Protein AF-A0A9J7BSG1-F1 (afdb_monomer)

Organism: NCBI:txid1002689

Foldseek 3Di:
DPLVVVLVVVVDLPDWLEWEWEQAQVLKIKIKTQHQWFQQAADPVHNVAGNVLCLLQVPPDPRNHPNVVQQQQFQKKWKWFQHPQFIWIWIGGNSHTPDGTGTPGGDPGGIMMMMTFGDVVRDVDSHDDPVVVVVVVVVVCVVPVSHDYHYYYNSDDD

Sequence (158 aa):
MDGVALHLEEQAQIAAVRVEVVLHSDGSVTVFNDGRGLPVDRDGIEPHKSRAEKILTSLYAPAMNGLAIANALSQQLNLKIFRDGNVWQQEYRAGNPTNELMRAGTSSRHGTQIHFLLDPGIFSTTEFDFDSLSRDLRTLASKHANLTIKLTDERTTD

Secondary structure (DSSP, 8-state):
--HHHHTTSSS-SS---EEEEEE-TTS-EEEEE-SS----SBPSSSTTSBHHHHHHH---SSS--HHHHHHHTEEEEEEEEEETTEEEEEEEETTEESS--EEEEE-S--EEEEEEEE-TTT-S--PPPHHHHHHHHHHHHTTSTT-EEEEEESS---

InterPro domains:
  IPR036890 Histidine kinase/HSP90-like ATPase superfamily [G3DSA:3.30.565.10] (3-158)
  IPR036890 Histidine kinase/HSP90-like ATPase superfamily [SSF55874] (16-156)

Mean predicted aligned error: 6.99 Å

Solvent-accessible surface area (backbone atoms only — not comparable to full-atom values): 8683 Å² total; per-residue (Å²): 145,63,68,75,60,59,64,59,69,67,74,52,62,72,66,48,41,42,36,42,36,36,40,41,71,85,52,31,39,37,42,36,34,49,22,57,26,67,57,78,53,60,26,95,86,52,66,90,38,36,38,46,52,48,56,36,56,47,78,87,46,102,6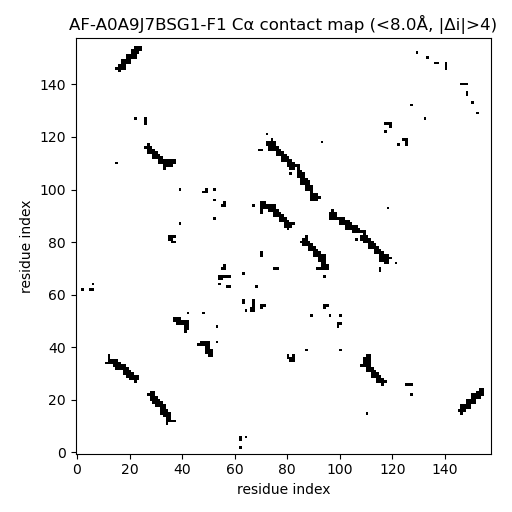8,68,48,71,62,21,51,52,28,55,52,9,44,33,32,42,40,38,30,21,38,98,52,22,29,33,36,36,39,31,44,63,35,38,71,77,53,71,82,38,80,76,50,71,35,94,57,51,6,37,33,42,36,35,29,61,25,71,92,80,35,99,67,63,74,81,60,64,71,61,52,52,51,52,52,52,58,51,32,74,77,35,95,65,44,45,76,48,80,46,61,60,66,64,83,131

Nearest PDB structures (foldseek):
  7pqm-assembly2_B  TM=9.086E-01  e=7.473E-18  Acinetobacter baumannii 1419130
  7pqi-assembly1_A  TM=8.987E-01  e=1.240E-17  Acinetobacter baumannii 1419130
  4urm-assembly1_A  TM=9.069E-01  e=1.702E-17  Staphylococcus aureus
  7pqm-assembly1_A  TM=9.186E-01  e=4.995E-17  Acinetobacter baumannii 1419130
  4kfg-assembly1_B  TM=8.387E-01  e=1.526E-15  Escherichia coli K-12

Structure (mmCIF, N/CA/C/O backbone):
data_AF-A0A9J7BSG1-F1
#
_entry.id   AF-A0A9J7BSG1-F1
#
loop_
_atom_site.group_PDB
_atom_site.id
_atom_site.type_symbol
_atom_site.label_atom_id
_atom_site.label_alt_id
_atom_site.label_comp_id
_atom_site.label_asym_id
_atom_site.label_entity_id
_atom_site.label_seq_id
_atom_site.pdbx_PDB_ins_code
_atom_site.Cartn_x
_atom_site.Cartn_y
_atom_site.Cartn_z
_atom_site.occupancy
_atom_site.B_iso_or_equiv
_atom_site.auth_seq_id
_atom_site.auth_comp_id
_atom_site.auth_asym_id
_atom_site.auth_atom_id
_atom_site.pdbx_PDB_model_num
ATOM 1 N N . MET A 1 1 ? -4.443 26.874 1.937 1.00 39.00 1 MET A N 1
ATOM 2 C CA . MET A 1 1 ? -5.201 25.676 2.350 1.00 39.00 1 MET A CA 1
ATOM 3 C C . MET A 1 1 ? -5.727 24.954 1.106 1.00 39.00 1 MET A C 1
ATOM 5 O O . MET A 1 1 ? -6.916 24.721 1.022 1.00 39.00 1 MET A O 1
ATOM 9 N N . ASP A 1 2 ? -4.858 24.589 0.151 1.00 36.12 2 ASP A N 1
ATOM 10 C CA . ASP A 1 2 ? -5.296 23.980 -1.129 1.00 36.12 2 ASP A CA 1
ATOM 11 C C . ASP A 1 2 ? -4.358 22.872 -1.658 1.00 36.12 2 ASP A C 1
ATOM 13 O O . ASP A 1 2 ? -4.402 22.492 -2.822 1.00 36.12 2 ASP A O 1
ATOM 17 N N . GLY A 1 3 ? -3.540 22.267 -0.786 1.00 25.28 3 GLY A N 1
ATOM 18 C CA . GLY A 1 3 ? -2.802 21.039 -1.136 1.00 25.28 3 GLY A CA 1
ATOM 19 C C . GLY A 1 3 ? -3.706 19.803 -1.282 1.00 25.28 3 GLY A C 1
ATOM 20 O O . GLY A 1 3 ? -3.315 18.812 -1.890 1.00 25.28 3 GLY A O 1
ATOM 21 N N . VAL A 1 4 ? -4.936 19.875 -0.759 1.00 30.92 4 VAL A N 1
ATOM 22 C CA . VAL A 1 4 ? -5.925 18.783 -0.780 1.00 30.92 4 VAL A CA 1
ATOM 23 C C . VAL A 1 4 ? -6.454 18.525 -2.197 1.00 30.92 4 VAL A C 1
ATOM 25 O O . VAL A 1 4 ? -6.806 17.394 -2.516 1.00 30.92 4 VAL A O 1
ATOM 28 N N . ALA A 1 5 ? -6.467 19.546 -3.061 1.00 33.38 5 ALA A N 1
ATOM 29 C CA . ALA A 1 5 ? -6.848 19.409 -4.466 1.00 33.38 5 ALA A CA 1
ATOM 30 C C . ALA A 1 5 ? -5.717 18.825 -5.332 1.00 33.38 5 ALA A C 1
ATOM 32 O O . ALA A 1 5 ? -5.994 18.050 -6.239 1.00 33.38 5 ALA A O 1
ATOM 33 N N . LEU A 1 6 ? -4.446 19.114 -5.023 1.00 37.59 6 LEU A N 1
ATOM 34 C CA . LEU A 1 6 ? -3.304 18.613 -5.801 1.00 37.59 6 LEU A CA 1
ATOM 35 C C . LEU A 1 6 ? -3.094 17.097 -5.628 1.00 37.59 6 LEU A C 1
ATOM 37 O O . LEU A 1 6 ? -2.715 16.400 -6.562 1.00 37.59 6 LEU A O 1
ATOM 41 N N . HIS A 1 7 ? -3.413 16.541 -4.453 1.00 34.94 7 HIS A N 1
ATOM 42 C CA . HIS A 1 7 ? -3.418 15.082 -4.271 1.00 34.94 7 HIS A CA 1
ATOM 43 C C . HIS A 1 7 ? -4.602 14.395 -4.993 1.00 34.94 7 HIS A C 1
ATOM 45 O O . HIS A 1 7 ? -4.602 13.176 -5.177 1.00 34.94 7 HIS A O 1
ATOM 51 N N . LEU A 1 8 ? -5.577 15.172 -5.495 1.00 38.16 8 LEU A N 1
ATOM 52 C CA . LEU A 1 8 ? -6.563 14.686 -6.462 1.00 38.16 8 LEU A CA 1
ATOM 53 C C . LEU A 1 8 ? -6.020 14.635 -7.913 1.00 38.16 8 LEU A C 1
ATOM 55 O O . LEU A 1 8 ? -6.729 14.186 -8.809 1.00 38.16 8 LEU A O 1
ATOM 59 N N . GLU A 1 9 ? -4.766 15.021 -8.171 1.00 45.28 9 GLU A N 1
ATOM 60 C CA . GLU A 1 9 ? -4.145 14.934 -9.507 1.00 45.28 9 GLU A CA 1
ATOM 61 C C . GLU A 1 9 ? -3.325 13.642 -9.705 1.00 45.28 9 GLU A C 1
ATOM 63 O O . GLU A 1 9 ? -3.013 13.262 -10.832 1.00 45.28 9 GLU A O 1
ATOM 68 N N . GLU A 1 10 ? -3.074 12.882 -8.631 1.00 45.28 10 GLU A N 1
ATOM 69 C CA . GLU A 1 10 ? -2.553 11.504 -8.693 1.00 45.28 10 GLU A CA 1
ATOM 70 C C . GLU A 1 10 ? -3.676 10.453 -8.895 1.00 45.28 10 GLU A C 1
ATOM 72 O O . GLU A 1 10 ? -3.399 9.269 -9.091 1.00 45.28 10 GLU A O 1
ATOM 77 N N . GLN A 1 11 ? -4.951 10.881 -8.903 1.00 38.47 11 GLN A N 1
ATOM 78 C CA . GLN A 1 11 ? -6.180 10.049 -8.908 1.00 38.47 11 GLN A CA 1
ATOM 79 C C . GLN A 1 11 ? -6.334 9.090 -10.090 1.00 38.47 11 GLN A C 1
ATOM 81 O O . GLN A 1 11 ? -7.237 8.255 -10.111 1.00 38.47 11 GLN A O 1
ATOM 86 N N . ALA A 1 12 ? -5.483 9.213 -11.099 1.00 43.91 12 ALA A N 1
ATOM 87 C CA . ALA A 1 12 ? -5.567 8.440 -12.315 1.00 43.91 12 ALA A CA 1
ATOM 88 C C . ALA A 1 12 ? -4.183 7.914 -12.686 1.00 43.91 12 ALA A C 1
ATOM 90 O O . ALA A 1 12 ? -3.425 8.551 -13.411 1.00 43.91 12 ALA A O 1
ATOM 91 N N . GLN A 1 13 ? -3.913 6.654 -12.341 1.00 47.72 13 GLN A N 1
ATOM 92 C CA . GLN A 1 13 ? -2.814 5.898 -12.942 1.00 47.72 13 GLN A CA 1
ATOM 93 C C . GLN A 1 13 ? -3.294 4.794 -13.912 1.00 47.72 13 GLN A C 1
ATOM 95 O O . GLN A 1 13 ? -2.822 3.666 -13.828 1.00 47.72 13 GLN A O 1
ATOM 100 N N . ILE A 1 14 ? -4.179 4.971 -14.905 1.00 46.34 14 ILE A N 1
ATOM 101 C CA . ILE A 1 14 ? -4.967 6.132 -15.393 1.00 46.34 14 ILE A CA 1
ATOM 102 C C . ILE A 1 14 ? -6.481 5.824 -15.386 1.00 46.34 14 ILE A C 1
ATOM 104 O O . ILE A 1 14 ? -7.299 6.665 -15.732 1.00 46.34 14 ILE A O 1
ATOM 108 N N . ALA A 1 15 ? -6.855 4.609 -14.977 1.00 55.97 15 ALA A N 1
ATOM 109 C CA . ALA A 1 15 ? -8.144 4.001 -15.295 1.00 55.97 15 ALA A CA 1
ATOM 110 C C . ALA A 1 15 ? -8.724 3.145 -14.152 1.00 55.97 15 ALA A C 1
ATOM 112 O O . ALA A 1 15 ? -9.489 2.231 -14.432 1.00 55.97 15 ALA A O 1
ATOM 113 N N . ALA A 1 16 ? -8.337 3.390 -12.893 1.00 62.53 16 ALA A N 1
ATOM 114 C CA . ALA A 1 16 ? -8.889 2.634 -11.768 1.00 62.53 16 ALA A CA 1
ATOM 115 C C . ALA A 1 16 ? -10.394 2.930 -11.632 1.00 62.53 16 ALA A C 1
ATOM 117 O O . ALA A 1 16 ? -10.793 4.082 -11.459 1.00 62.53 16 ALA A O 1
ATOM 118 N N . VAL A 1 17 ? -11.215 1.889 -11.735 1.00 78.06 17 VAL A N 1
ATOM 119 C CA . VAL A 1 17 ? -12.679 1.929 -11.592 1.00 78.06 17 VAL A CA 1
ATOM 120 C C . VAL A 1 17 ? -13.083 1.422 -10.207 1.00 78.06 17 VAL A C 1
ATOM 122 O O . VAL A 1 17 ? -14.152 1.770 -9.702 1.00 78.06 17 VAL A O 1
ATOM 125 N N . ARG A 1 18 ? -12.243 0.598 -9.570 1.00 87.56 18 ARG A N 1
ATOM 126 C CA . ARG A 1 18 ? -12.537 -0.073 -8.304 1.00 87.56 18 ARG A CA 1
ATOM 127 C C . ARG A 1 18 ? -11.386 0.050 -7.320 1.00 87.56 18 ARG A C 1
ATOM 129 O O . ARG A 1 18 ? -10.234 -0.255 -7.627 1.00 87.56 18 ARG A O 1
ATOM 136 N N . VAL A 1 19 ? -11.744 0.432 -6.101 1.00 88.81 19 VAL A N 1
ATOM 137 C CA . VAL A 1 19 ? -10.891 0.365 -4.917 1.00 88.81 19 VAL A CA 1
ATOM 138 C C . VAL A 1 19 ? -11.542 -0.577 -3.910 1.00 88.81 19 VAL A C 1
ATOM 140 O O . VAL A 1 19 ? -12.740 -0.491 -3.643 1.00 88.81 19 VAL A O 1
ATOM 143 N N . GLU A 1 20 ? -10.750 -1.477 -3.345 1.00 91.25 20 GLU A N 1
ATOM 144 C CA . GLU A 1 20 ? -11.156 -2.373 -2.268 1.00 91.25 20 GLU A CA 1
ATOM 145 C C . GLU A 1 20 ? -10.322 -2.049 -1.029 1.00 91.25 20 GLU A C 1
ATOM 147 O O . GLU A 1 20 ? -9.094 -2.012 -1.097 1.00 91.25 20 GLU A O 1
ATOM 152 N N . VAL A 1 21 ? -10.994 -1.799 0.092 1.00 90.44 21 VAL A N 1
ATOM 153 C CA . VAL A 1 21 ? -10.395 -1.553 1.406 1.00 90.44 21 VAL A CA 1
ATOM 154 C C . VAL A 1 21 ? -10.891 -2.642 2.349 1.00 90.44 21 VAL A C 1
ATOM 156 O O . VAL A 1 21 ? -12.098 -2.869 2.446 1.00 90.44 21 VAL A O 1
ATOM 159 N N . VAL A 1 22 ? -9.970 -3.310 3.035 1.00 93.38 22 VAL A N 1
ATOM 160 C CA . VAL A 1 22 ? -10.269 -4.358 4.016 1.00 93.38 22 VAL A CA 1
ATOM 161 C C . VAL A 1 22 ? -9.609 -3.996 5.339 1.00 93.38 22 VAL A C 1
ATOM 163 O O . VAL A 1 22 ? -8.399 -3.771 5.374 1.00 93.38 22 VAL A O 1
ATOM 166 N N . LEU A 1 23 ? -10.409 -3.932 6.402 1.00 91.69 23 LEU A N 1
ATOM 167 C CA . LEU A 1 23 ? -9.949 -3.834 7.786 1.00 91.69 23 LEU A CA 1
ATOM 168 C C . LEU A 1 23 ? -9.874 -5.257 8.347 1.00 91.69 23 LEU A C 1
ATOM 170 O O . LEU A 1 23 ? -10.894 -5.942 8.406 1.00 91.69 23 LEU A O 1
ATOM 174 N N . HIS A 1 24 ? -8.679 -5.716 8.705 1.00 94.00 24 HIS A N 1
ATOM 175 C CA . HIS A 1 24 ? -8.446 -7.091 9.143 1.00 94.00 24 HIS A CA 1
ATOM 176 C C . HIS A 1 24 ? -8.577 -7.245 10.664 1.00 94.00 24 HIS A C 1
ATOM 178 O O . HIS A 1 24 ? -8.388 -6.297 11.431 1.00 94.00 24 HIS A O 1
ATOM 184 N N . SER A 1 25 ? -8.858 -8.470 11.120 1.00 92.25 25 SER A N 1
ATOM 185 C CA . SER A 1 25 ? -9.018 -8.799 12.546 1.00 92.25 25 SER A CA 1
ATOM 186 C C . SER A 1 25 ? -7.731 -8.645 13.377 1.00 92.25 25 SER A C 1
ATOM 188 O O . SER A 1 25 ? -7.801 -8.610 14.601 1.00 92.25 25 SER A O 1
ATOM 190 N N . ASP A 1 26 ? -6.564 -8.546 12.731 1.00 91.50 26 ASP A N 1
ATOM 191 C CA . ASP A 1 26 ? -5.255 -8.298 13.356 1.00 91.50 26 ASP A CA 1
ATOM 192 C C . ASP A 1 26 ? -4.880 -6.801 13.436 1.00 91.50 26 ASP A C 1
ATOM 194 O O . ASP A 1 26 ? -3.773 -6.458 13.852 1.00 91.50 26 ASP A O 1
ATOM 198 N N . GLY A 1 27 ? -5.792 -5.905 13.038 1.00 88.00 27 GLY A N 1
ATOM 199 C CA . GLY A 1 27 ? -5.576 -4.456 13.006 1.00 88.00 27 GLY A CA 1
ATOM 200 C C . GLY A 1 27 ? -4.835 -3.948 11.764 1.00 88.00 27 GLY A C 1
ATOM 201 O O . GLY A 1 27 ? -4.630 -2.740 11.636 1.00 88.00 27 GLY A O 1
ATOM 202 N N . SER A 1 28 ? -4.447 -4.828 10.836 1.00 92.38 28 SER A N 1
ATOM 203 C CA . SER A 1 28 ? -3.878 -4.421 9.550 1.00 92.38 28 SER A CA 1
ATOM 204 C C . SER A 1 28 ? -4.954 -3.940 8.567 1.00 92.38 28 SER A C 1
ATOM 206 O O . SER A 1 28 ? -6.148 -4.223 8.703 1.00 92.38 28 SER A O 1
ATOM 208 N N . VAL A 1 29 ? -4.527 -3.206 7.538 1.00 90.75 29 VAL A N 1
ATOM 209 C CA . VAL A 1 29 ? -5.395 -2.714 6.463 1.00 90.75 29 VAL A CA 1
ATOM 210 C C . VAL A 1 29 ? -4.826 -3.104 5.110 1.00 90.75 29 VAL A C 1
ATOM 212 O O . VAL A 1 29 ? -3.668 -2.815 4.804 1.00 90.75 29 VAL A O 1
ATOM 215 N N . THR A 1 30 ? -5.661 -3.702 4.260 1.00 93.75 30 THR A N 1
ATOM 216 C CA . THR A 1 30 ? -5.361 -3.879 2.834 1.00 93.75 30 THR A CA 1
ATOM 217 C C . THR A 1 30 ? -6.106 -2.839 2.008 1.00 93.75 30 THR A C 1
ATOM 219 O O . THR A 1 30 ? -7.320 -2.700 2.133 1.00 93.75 30 THR A O 1
ATOM 222 N N . VAL A 1 31 ? -5.398 -2.164 1.101 1.00 90.69 31 VAL A N 1
ATOM 223 C CA . VAL A 1 31 ? -5.987 -1.329 0.046 1.00 90.69 31 VAL A CA 1
ATOM 224 C C . VAL A 1 31 ? -5.530 -1.852 -1.312 1.00 90.69 31 VAL A C 1
ATOM 226 O O . VAL A 1 31 ? -4.333 -1.915 -1.591 1.00 90.69 31 VAL A O 1
ATOM 229 N N . PHE A 1 32 ? -6.479 -2.204 -2.174 1.00 92.06 32 PHE A N 1
ATOM 230 C CA . PHE A 1 32 ? -6.255 -2.581 -3.568 1.00 92.06 32 PHE A CA 1
ATOM 231 C C . PHE A 1 32 ? -6.955 -1.594 -4.506 1.00 92.06 32 PHE A C 1
ATOM 233 O O . PHE A 1 32 ? -8.060 -1.146 -4.219 1.00 92.06 32 PHE A O 1
ATOM 240 N N . ASN A 1 33 ? -6.339 -1.283 -5.646 1.00 88.81 33 ASN A N 1
ATOM 241 C CA . ASN A 1 33 ? -7.001 -0.618 -6.770 1.00 88.81 33 ASN A CA 1
ATOM 242 C C . ASN A 1 33 ? -6.733 -1.365 -8.078 1.00 88.81 33 ASN A C 1
ATOM 244 O O . ASN A 1 33 ? -5.619 -1.849 -8.282 1.00 88.81 33 ASN A O 1
ATOM 248 N N . ASP A 1 34 ? -7.712 -1.384 -8.982 1.00 89.94 34 ASP A N 1
ATOM 249 C CA . ASP A 1 34 ? -7.614 -1.960 -10.333 1.00 89.94 34 ASP A CA 1
ATOM 250 C C . ASP A 1 34 ? -7.001 -0.995 -11.374 1.00 89.94 34 ASP A C 1
ATOM 252 O O . ASP A 1 34 ? -7.317 -1.032 -12.560 1.00 89.94 34 ASP A O 1
ATOM 256 N N . GLY A 1 35 ? -6.087 -0.114 -10.949 1.00 87.19 35 GLY A N 1
ATOM 257 C CA . GLY A 1 35 ? -5.314 0.741 -11.853 1.00 87.19 35 GLY A CA 1
ATOM 258 C C . GLY A 1 35 ? -4.296 -0.034 -12.706 1.00 87.19 35 GLY A C 1
ATOM 259 O O . GLY A 1 35 ? -4.240 -1.260 -12.719 1.00 87.19 35 GLY A O 1
ATOM 260 N N . ARG A 1 36 ? -3.397 0.672 -13.407 1.00 87.06 36 ARG A N 1
ATOM 261 C CA . ARG A 1 36 ? -2.376 0.021 -14.267 1.00 87.06 36 ARG A CA 1
ATOM 262 C C . ARG A 1 36 ? -1.232 -0.663 -13.493 1.00 87.06 36 ARG A C 1
ATOM 264 O O . ARG A 1 36 ? -0.317 -1.191 -14.124 1.00 87.06 36 ARG A O 1
ATOM 271 N N . GLY A 1 37 ? -1.248 -0.606 -12.161 1.00 88.56 37 GLY A N 1
ATOM 272 C CA . GLY A 1 37 ? -0.121 -0.975 -11.302 1.00 88.56 37 GLY A CA 1
ATOM 273 C C . GLY A 1 37 ? 1.022 0.048 -11.346 1.00 88.56 37 GLY A C 1
ATOM 274 O O . GLY A 1 37 ? 1.281 0.660 -12.390 1.00 88.56 37 GLY A O 1
ATOM 275 N N . LEU A 1 38 ? 1.711 0.230 -10.211 1.00 88.81 38 LEU A N 1
ATOM 276 C CA . LEU A 1 38 ? 2.885 1.110 -10.113 1.00 88.81 38 LEU A CA 1
ATOM 277 C C . LEU A 1 38 ? 3.975 0.730 -11.144 1.00 88.81 38 LEU A C 1
ATOM 279 O O . LEU A 1 38 ? 4.071 -0.440 -11.529 1.00 88.81 38 LEU A O 1
ATOM 283 N N . PRO A 1 39 ? 4.818 1.680 -11.593 1.00 90.88 39 PRO A N 1
ATOM 284 C CA . PRO A 1 39 ? 5.917 1.378 -12.506 1.00 90.88 39 PRO A CA 1
ATOM 285 C C . PRO A 1 39 ? 6.984 0.509 -11.819 1.00 90.88 39 PRO A C 1
ATOM 287 O O . PRO A 1 39 ? 7.453 0.832 -10.727 1.00 90.88 39 PRO A O 1
ATOM 290 N N . VAL A 1 40 ? 7.353 -0.600 -12.465 1.00 93.88 40 VAL A N 1
ATOM 291 C CA . VAL A 1 40 ? 8.293 -1.615 -11.941 1.00 93.88 40 VAL A CA 1
ATOM 292 C C . VAL A 1 40 ? 9.711 -1.465 -12.502 1.00 93.88 40 VAL A C 1
ATOM 294 O O . VAL A 1 40 ? 10.635 -2.150 -12.072 1.00 93.88 40 VAL A O 1
ATOM 297 N N . ASP A 1 41 ? 9.884 -0.569 -13.472 1.00 91.81 41 ASP A N 1
ATOM 298 C CA . ASP A 1 41 ? 11.165 -0.172 -14.041 1.00 91.81 41 ASP A CA 1
ATOM 299 C C . ASP A 1 41 ? 12.065 0.525 -13.003 1.00 91.81 41 ASP A C 1
ATOM 301 O O . ASP A 1 41 ? 11.591 1.118 -12.027 1.00 91.81 41 ASP A O 1
ATOM 305 N N . ARG A 1 42 ? 13.388 0.435 -13.207 1.00 90.88 42 ARG A N 1
ATOM 306 C CA . ARG A 1 42 ? 14.370 1.174 -12.398 1.00 90.88 42 ARG A CA 1
ATOM 307 C C . ARG A 1 42 ? 14.207 2.675 -12.629 1.00 90.88 42 ARG A C 1
ATOM 309 O O . ARG A 1 42 ? 13.853 3.105 -13.726 1.00 90.88 42 ARG A O 1
ATOM 316 N N . ASP A 1 43 ? 14.460 3.475 -11.601 1.00 86.94 43 ASP A N 1
ATOM 317 C CA . ASP A 1 43 ? 14.381 4.929 -11.724 1.00 86.94 43 ASP A CA 1
ATOM 318 C C . ASP A 1 43 ? 15.525 5.494 -12.586 1.00 86.94 43 ASP A C 1
ATOM 320 O O . ASP A 1 43 ? 16.666 5.043 -12.511 1.00 86.94 43 ASP A O 1
ATOM 324 N N . GLY A 1 44 ? 15.225 6.499 -13.413 1.00 82.31 44 GLY A N 1
ATOM 325 C CA . GLY A 1 44 ? 16.202 7.084 -14.339 1.00 82.31 44 GLY A CA 1
ATOM 326 C C . GLY A 1 44 ? 17.275 7.963 -13.683 1.00 82.31 44 GLY A C 1
ATOM 327 O O . GLY A 1 44 ? 18.263 8.287 -14.336 1.00 82.31 44 GLY A O 1
ATOM 328 N N . ILE A 1 45 ? 17.089 8.362 -12.420 1.00 84.31 45 ILE A N 1
ATOM 329 C CA . ILE A 1 45 ? 18.027 9.184 -11.636 1.00 84.31 45 ILE A CA 1
ATOM 330 C C . ILE A 1 45 ? 18.714 8.322 -10.564 1.00 84.31 45 ILE A C 1
ATOM 332 O O . ILE A 1 45 ? 19.915 8.442 -10.339 1.00 84.31 45 ILE A O 1
ATOM 336 N N . GLU A 1 46 ? 17.964 7.421 -9.929 1.00 82.94 46 GLU A N 1
ATOM 337 C CA . GLU A 1 46 ? 18.423 6.482 -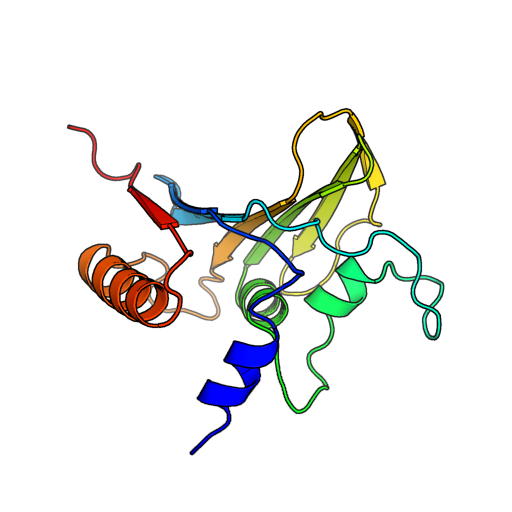8.903 1.00 82.94 46 GLU A CA 1
ATOM 338 C C . GLU A 1 46 ? 18.311 5.030 -9.413 1.00 82.94 46 GLU A C 1
ATOM 340 O O . GLU A 1 46 ? 17.461 4.278 -8.937 1.00 82.94 46 GLU A O 1
ATOM 345 N N . PRO A 1 47 ? 19.165 4.581 -10.356 1.00 85.38 47 PRO A N 1
ATOM 346 C CA . PRO A 1 47 ? 18.998 3.302 -11.066 1.00 85.38 47 PRO A CA 1
ATOM 347 C C . PRO A 1 47 ? 19.125 2.045 -10.193 1.00 85.38 47 PRO A C 1
ATOM 349 O O . PRO A 1 47 ? 18.857 0.941 -10.664 1.00 85.38 47 PRO A O 1
ATOM 352 N N . HIS A 1 48 ? 19.521 2.193 -8.927 1.00 87.88 48 HIS A N 1
ATOM 353 C CA . HIS A 1 48 ? 19.493 1.122 -7.932 1.00 87.88 48 HIS A CA 1
ATOM 354 C C . HIS A 1 48 ? 18.082 0.887 -7.361 1.00 87.88 48 HIS A C 1
ATOM 356 O O . HIS A 1 48 ? 17.790 -0.222 -6.929 1.00 87.88 48 HIS A O 1
ATOM 362 N N . LYS A 1 49 ? 17.175 1.869 -7.423 1.00 88.50 49 LYS A N 1
ATOM 363 C CA . LYS A 1 49 ? 15.790 1.758 -6.939 1.00 88.50 49 LYS A CA 1
ATOM 364 C C . LYS A 1 49 ? 14.830 1.404 -8.064 1.00 88.50 49 LYS A C 1
ATOM 366 O O . LYS A 1 49 ? 15.032 1.790 -9.218 1.00 88.50 49 LYS A O 1
ATOM 371 N N . SER A 1 50 ? 13.739 0.718 -7.728 1.00 92.19 50 SER A N 1
ATOM 372 C CA . SER A 1 50 ? 12.558 0.710 -8.599 1.00 92.19 50 SER A CA 1
ATOM 373 C C . SER A 1 50 ? 11.813 2.046 -8.487 1.00 92.19 50 SER A C 1
ATOM 375 O O . SER A 1 50 ? 11.900 2.746 -7.474 1.00 92.19 50 SER A O 1
ATOM 377 N N . ARG A 1 51 ? 11.040 2.419 -9.508 1.00 89.56 51 ARG A N 1
ATOM 378 C CA . ARG A 1 51 ? 10.182 3.612 -9.429 1.00 89.56 51 ARG A CA 1
ATOM 379 C C . ARG A 1 51 ? 9.063 3.453 -8.400 1.00 89.56 51 ARG A C 1
ATOM 381 O O . ARG A 1 51 ? 8.725 4.431 -7.742 1.00 89.56 51 ARG A O 1
ATOM 388 N N . ALA A 1 52 ? 8.536 2.241 -8.215 1.00 90.62 52 ALA A N 1
ATOM 389 C CA . ALA A 1 52 ? 7.610 1.928 -7.128 1.00 90.62 52 ALA A CA 1
ATOM 390 C C . ALA A 1 52 ? 8.231 2.193 -5.745 1.00 90.62 52 ALA A C 1
ATOM 392 O O . ALA A 1 52 ? 7.607 2.845 -4.910 1.00 90.62 52 ALA A O 1
ATOM 393 N N . GLU A 1 53 ? 9.479 1.769 -5.533 1.00 92.25 53 GLU A N 1
ATOM 394 C CA . GLU A 1 53 ? 10.215 2.037 -4.297 1.00 92.25 53 GLU A CA 1
ATOM 395 C C . GLU A 1 53 ? 10.394 3.532 -4.073 1.00 92.25 53 GLU A C 1
ATOM 397 O O . GLU A 1 53 ? 10.046 4.040 -3.012 1.00 92.25 53 GLU A O 1
ATOM 402 N N . LYS A 1 54 ? 10.833 4.258 -5.105 1.00 88.12 54 LYS A N 1
ATOM 403 C CA . LYS A 1 54 ? 10.973 5.710 -5.033 1.00 88.12 54 LYS A CA 1
ATOM 404 C C . LYS A 1 54 ? 9.654 6.400 -4.678 1.00 88.12 54 LYS A C 1
ATOM 406 O O . LYS A 1 54 ? 9.676 7.314 -3.858 1.00 88.12 54 LYS A O 1
ATOM 411 N N . ILE A 1 55 ? 8.521 5.962 -5.231 1.00 86.62 55 ILE A N 1
ATOM 412 C CA . ILE A 1 55 ? 7.184 6.481 -4.887 1.00 86.62 55 ILE A CA 1
ATOM 413 C C . ILE A 1 55 ? 6.877 6.272 -3.397 1.00 86.62 55 ILE A C 1
ATOM 415 O O . ILE A 1 55 ? 6.383 7.199 -2.762 1.00 86.62 55 ILE A O 1
ATOM 419 N N . LEU A 1 56 ? 7.214 5.108 -2.833 1.00 87.31 56 LEU A N 1
ATOM 420 C CA . LEU A 1 56 ? 6.969 4.762 -1.426 1.00 87.31 56 LEU A CA 1
ATOM 421 C C . LEU A 1 56 ? 7.968 5.389 -0.438 1.00 87.31 56 LEU A C 1
ATOM 423 O O . LEU A 1 56 ? 7.619 5.568 0.727 1.00 87.31 56 LEU A O 1
ATOM 427 N N . THR A 1 57 ? 9.184 5.741 -0.868 1.00 87.19 57 THR A N 1
ATOM 428 C CA . THR A 1 57 ? 10.233 6.312 0.005 1.00 87.19 57 THR A CA 1
ATOM 429 C C 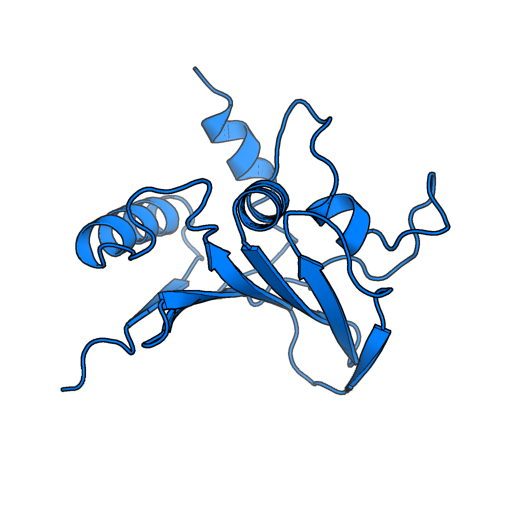. THR A 1 57 ? 10.445 7.826 -0.146 1.00 87.19 57 THR A C 1
ATOM 431 O O . THR A 1 57 ? 11.204 8.417 0.622 1.00 87.19 57 THR A O 1
ATOM 434 N N . SER A 1 58 ? 9.838 8.485 -1.140 1.00 80.06 58 SER A N 1
ATOM 435 C CA . SER A 1 58 ? 10.077 9.915 -1.414 1.00 80.06 58 SER A CA 1
ATOM 436 C C . SER A 1 58 ? 9.296 10.839 -0.476 1.00 80.06 58 SER A C 1
ATOM 438 O O . SER A 1 58 ? 8.238 11.352 -0.828 1.00 80.06 58 SER A O 1
ATOM 440 N N . LEU A 1 59 ? 9.863 11.119 0.699 1.00 63.38 59 LEU A N 1
ATOM 441 C CA . LEU A 1 59 ? 9.322 12.098 1.658 1.00 63.38 59 LEU A CA 1
ATOM 442 C C . LEU A 1 59 ? 9.641 13.569 1.308 1.00 63.38 59 LEU A C 1
ATOM 444 O O . LEU A 1 59 ? 9.084 14.475 1.917 1.00 63.38 59 LEU A O 1
ATOM 448 N N . TYR A 1 60 ? 10.532 13.821 0.343 1.00 53.56 60 TYR A N 1
ATOM 449 C CA . TYR A 1 60 ? 11.126 15.146 0.082 1.00 53.56 60 TYR A CA 1
ATOM 450 C C . TYR A 1 60 ? 10.472 15.965 -1.052 1.00 53.56 60 TYR A C 1
ATOM 452 O O . TYR A 1 60 ? 11.051 16.948 -1.516 1.00 53.56 60 TYR A O 1
ATOM 460 N N . ALA A 1 61 ? 9.272 15.596 -1.506 1.00 43.97 61 ALA A N 1
ATOM 461 C CA . ALA A 1 61 ? 8.506 16.376 -2.482 1.00 43.97 61 ALA A CA 1
ATOM 462 C C . ALA A 1 61 ? 7.461 17.281 -1.789 1.00 43.97 61 ALA A C 1
ATOM 464 O O . ALA A 1 61 ? 6.903 16.882 -0.767 1.00 43.97 61 ALA A O 1
ATOM 465 N N . PRO A 1 62 ? 7.110 18.458 -2.353 1.00 42.12 62 PRO A N 1
ATOM 466 C CA . PRO A 1 62 ? 6.053 19.326 -1.811 1.00 42.12 62 PRO A CA 1
ATOM 467 C C . PRO A 1 62 ? 4.642 18.707 -1.870 1.00 42.12 62 PRO A C 1
ATOM 469 O O . PRO A 1 62 ? 3.710 19.254 -1.287 1.00 42.12 62 PRO A O 1
ATOM 472 N N . ALA A 1 63 ? 4.489 17.568 -2.550 1.00 45.22 63 ALA A N 1
ATOM 473 C CA . ALA A 1 63 ? 3.333 16.690 -2.458 1.00 45.22 63 ALA A CA 1
ATOM 474 C C . ALA A 1 63 ? 3.801 15.317 -1.955 1.00 45.22 63 ALA A C 1
ATOM 476 O O . ALA A 1 63 ? 4.376 14.532 -2.711 1.00 45.22 63 ALA A O 1
ATOM 477 N N . MET A 1 64 ? 3.558 15.028 -0.676 1.00 54.88 64 MET A N 1
ATOM 478 C CA . MET A 1 64 ? 3.616 13.655 -0.178 1.00 54.88 64 MET A CA 1
ATOM 479 C C . MET A 1 64 ? 2.452 12.880 -0.801 1.00 54.88 64 MET A C 1
ATOM 481 O O . MET A 1 64 ? 1.305 13.313 -0.689 1.00 54.88 64 MET A O 1
ATOM 485 N N . ASN A 1 65 ? 2.724 11.742 -1.439 1.00 68.56 65 ASN A N 1
ATOM 486 C CA . ASN A 1 65 ? 1.655 10.852 -1.886 1.00 68.56 65 ASN A CA 1
ATOM 487 C C . ASN A 1 65 ? 1.152 9.983 -0.717 1.00 68.56 65 ASN A C 1
ATOM 489 O O . ASN A 1 65 ? 1.909 9.649 0.199 1.00 68.56 65 ASN A O 1
ATOM 493 N N . GLY A 1 66 ? -0.123 9.587 -0.753 1.00 68.38 66 GLY A N 1
ATOM 494 C CA . GLY A 1 66 ? -0.746 8.766 0.287 1.00 68.38 66 GLY A CA 1
ATOM 495 C C . GLY A 1 66 ? -0.063 7.413 0.523 1.00 68.38 66 GLY A C 1
ATOM 496 O O . GLY A 1 66 ? -0.122 6.902 1.637 1.00 68.38 66 GLY A O 1
ATOM 497 N N . LEU A 1 67 ? 0.638 6.856 -0.474 1.00 77.44 67 LEU A N 1
ATOM 498 C CA . LEU A 1 67 ? 1.387 5.602 -0.325 1.00 77.44 67 LEU A CA 1
ATOM 499 C C . LEU A 1 67 ? 2.662 5.805 0.510 1.00 77.44 67 LEU A C 1
ATOM 501 O O . LEU A 1 67 ? 2.945 4.998 1.390 1.00 77.44 67 LEU A O 1
ATOM 505 N N . ALA A 1 68 ? 3.401 6.895 0.285 1.00 76.38 68 ALA A N 1
ATOM 506 C CA . ALA A 1 68 ? 4.572 7.277 1.073 1.00 76.38 68 ALA A CA 1
ATOM 507 C C . ALA A 1 68 ? 4.192 7.653 2.512 1.00 76.38 68 ALA A C 1
ATOM 509 O O . ALA A 1 68 ? 4.891 7.274 3.449 1.00 76.38 68 ALA A O 1
ATOM 510 N N . ILE A 1 69 ? 3.059 8.344 2.692 1.00 79.00 69 ILE A N 1
ATOM 511 C CA . ILE A 1 69 ? 2.480 8.621 4.014 1.00 79.00 69 ILE A CA 1
ATOM 512 C C . ILE A 1 69 ? 2.144 7.302 4.722 1.00 79.00 69 ILE A C 1
ATOM 514 O O . ILE A 1 69 ? 2.607 7.085 5.839 1.00 79.00 69 ILE A O 1
ATOM 518 N N . ALA A 1 70 ? 1.404 6.398 4.070 1.00 82.25 70 ALA A N 1
ATOM 519 C CA . ALA A 1 70 ? 1.063 5.096 4.642 1.00 82.25 70 ALA A CA 1
ATOM 520 C C . ALA A 1 70 ? 2.319 4.292 5.012 1.00 82.25 70 ALA A C 1
ATOM 522 O O . ALA A 1 70 ? 2.403 3.779 6.122 1.00 82.25 70 ALA A O 1
ATOM 523 N N . ASN A 1 71 ? 3.326 4.240 4.135 1.00 84.81 71 ASN A N 1
ATOM 524 C CA . ASN A 1 71 ? 4.594 3.554 4.388 1.00 84.81 71 ASN A CA 1
ATOM 525 C C . ASN A 1 71 ? 5.355 4.136 5.596 1.00 84.81 71 ASN A C 1
ATOM 527 O O . ASN A 1 71 ? 5.796 3.389 6.467 1.00 84.81 71 ASN A O 1
ATOM 531 N N . ALA A 1 72 ? 5.485 5.463 5.682 1.00 83.50 72 ALA A N 1
ATOM 532 C CA . ALA A 1 72 ? 6.203 6.130 6.771 1.00 83.50 72 ALA A CA 1
ATOM 533 C C . ALA A 1 72 ? 5.487 6.048 8.131 1.00 83.50 72 ALA A C 1
ATOM 535 O O . ALA A 1 72 ? 6.141 6.110 9.168 1.00 83.50 72 ALA A O 1
ATOM 536 N N . LEU A 1 73 ? 4.159 5.909 8.127 1.00 85.50 73 LEU A N 1
ATOM 537 C CA . LEU A 1 73 ? 3.322 5.787 9.326 1.00 85.50 73 LEU A CA 1
ATOM 538 C C . LEU A 1 73 ? 3.045 4.323 9.729 1.00 85.50 73 LEU A C 1
ATOM 540 O O . LEU A 1 73 ? 2.344 4.072 10.710 1.00 85.5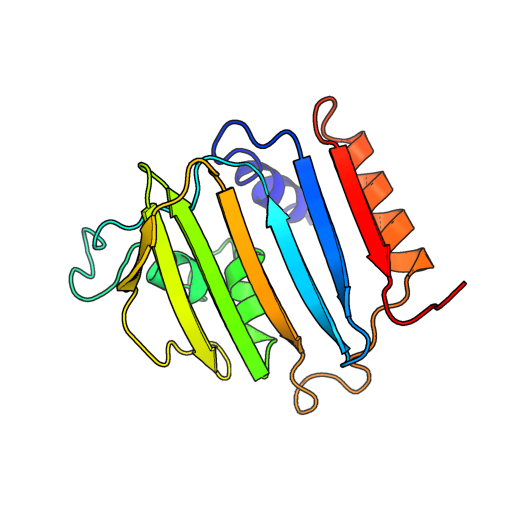0 73 LEU A O 1
ATOM 544 N N . SER A 1 74 ? 3.591 3.355 8.989 1.00 86.88 74 SER A N 1
ATOM 545 C CA . SER A 1 74 ? 3.398 1.925 9.238 1.00 86.88 74 SER A CA 1
AT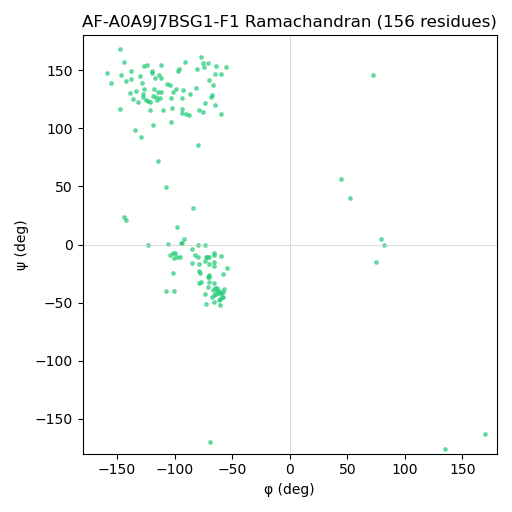OM 546 C C . SER A 1 74 ? 4.635 1.266 9.831 1.00 86.88 74 SER A C 1
ATOM 548 O O . SER A 1 74 ? 5.753 1.446 9.344 1.00 86.88 74 SER A O 1
ATOM 550 N N . GLN A 1 75 ? 4.421 0.392 10.815 1.00 92.94 75 GLN A N 1
ATOM 551 C CA . GLN A 1 75 ? 5.472 -0.490 11.313 1.00 92.94 75 GLN A CA 1
ATOM 552 C C . GLN A 1 75 ? 5.927 -1.451 10.208 1.00 92.94 75 GLN A C 1
ATOM 554 O O . GLN A 1 75 ? 7.121 -1.724 10.076 1.00 92.94 75 GLN A O 1
ATOM 559 N N . GLN A 1 76 ? 4.979 -1.957 9.410 1.00 95.12 76 GLN A N 1
ATOM 560 C CA . GLN A 1 76 ? 5.216 -2.852 8.277 1.00 95.12 76 GLN A CA 1
ATOM 561 C C . GLN A 1 76 ? 4.271 -2.525 7.118 1.00 95.12 76 GLN A C 1
ATOM 563 O O . GLN A 1 76 ? 3.088 -2.272 7.347 1.00 95.12 76 GLN A O 1
ATOM 568 N N . LEU A 1 77 ? 4.772 -2.587 5.881 1.00 96.38 77 LEU A N 1
ATOM 569 C CA . LEU A 1 77 ? 3.967 -2.479 4.662 1.00 96.38 77 LEU A CA 1
ATOM 570 C C . LEU A 1 77 ? 4.438 -3.495 3.615 1.00 96.38 77 LEU A C 1
ATOM 572 O O . LEU A 1 77 ? 5.618 -3.579 3.290 1.00 96.38 77 LEU A O 1
ATOM 576 N N . ASN A 1 78 ? 3.491 -4.238 3.051 1.00 97.62 78 ASN A N 1
ATOM 577 C CA . ASN A 1 78 ? 3.687 -5.217 1.990 1.00 97.62 78 ASN A CA 1
ATOM 578 C C . ASN A 1 78 ? 3.061 -4.686 0.695 1.00 97.62 78 ASN A C 1
ATOM 580 O O . ASN A 1 78 ? 1.841 -4.526 0.602 1.00 97.62 78 ASN A O 1
ATOM 584 N N . LEU A 1 79 ? 3.888 -4.433 -0.316 1.00 97.00 79 LEU A N 1
ATOM 585 C CA . LEU A 1 79 ? 3.474 -4.006 -1.649 1.00 97.00 79 LEU A CA 1
ATOM 586 C C . LEU A 1 79 ? 3.300 -5.223 -2.564 1.00 97.00 79 LEU A C 1
ATOM 588 O O . LEU A 1 79 ? 4.198 -6.060 -2.670 1.00 97.00 79 LEU A O 1
ATOM 592 N N . LYS A 1 80 ? 2.189 -5.281 -3.307 1.00 97.56 80 LYS A N 1
ATOM 593 C CA . LYS A 1 80 ? 2.033 -6.159 -4.477 1.00 97.56 80 LYS A CA 1
ATOM 594 C C . LYS A 1 80 ? 1.582 -5.345 -5.685 1.00 97.56 80 LYS A C 1
ATOM 596 O O . LYS A 1 80 ? 0.576 -4.644 -5.626 1.00 97.56 80 LYS A O 1
ATOM 601 N N . ILE A 1 81 ? 2.297 -5.462 -6.798 1.00 96.31 81 ILE A N 1
ATOM 602 C CA . ILE A 1 81 ? 1.953 -4.811 -8.066 1.00 96.31 81 ILE A CA 1
ATOM 603 C C . ILE A 1 81 ? 1.563 -5.892 -9.069 1.00 96.31 81 ILE A C 1
ATOM 605 O O . ILE A 1 81 ? 2.331 -6.819 -9.322 1.00 96.31 81 ILE A O 1
ATOM 609 N N . PHE A 1 82 ? 0.382 -5.754 -9.660 1.00 96.75 82 PHE A N 1
ATOM 610 C CA . PHE A 1 82 ? -0.113 -6.605 -10.734 1.00 96.75 82 PHE A CA 1
ATOM 611 C C . PHE A 1 82 ? 0.041 -5.828 -12.040 1.00 96.75 82 PHE A C 1
ATOM 613 O O . PHE A 1 82 ? -0.669 -4.848 -12.277 1.00 96.75 82 PHE A O 1
ATOM 620 N N . ARG A 1 83 ? 1.030 -6.204 -12.853 1.00 94.25 83 ARG A N 1
ATOM 621 C CA . ARG A 1 83 ? 1.426 -5.421 -1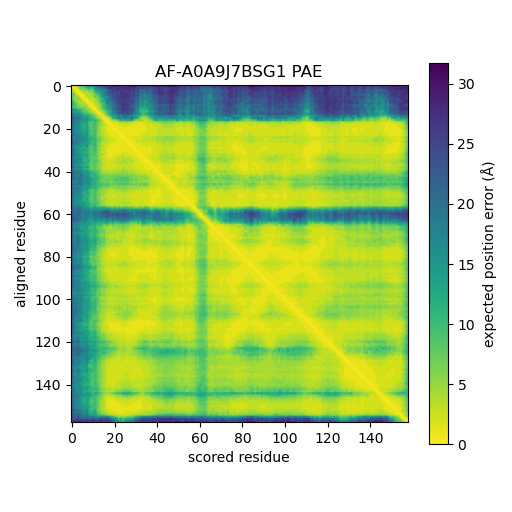4.026 1.00 94.25 83 ARG A CA 1
ATOM 622 C C . ARG A 1 83 ? 2.096 -6.284 -15.092 1.00 94.25 83 ARG A C 1
ATOM 624 O O . ARG A 1 83 ? 2.916 -7.143 -14.774 1.00 94.25 83 ARG A O 1
ATOM 631 N N . ASP A 1 84 ? 1.756 -6.029 -16.356 1.00 93.69 84 ASP A N 1
ATOM 632 C CA . ASP A 1 84 ? 2.358 -6.655 -17.542 1.00 93.69 84 ASP A CA 1
ATOM 633 C C . ASP A 1 84 ? 2.360 -8.203 -17.472 1.00 93.69 84 ASP A C 1
ATOM 635 O O . ASP A 1 84 ? 3.339 -8.864 -17.810 1.00 93.69 84 ASP A O 1
ATOM 639 N N . GLY A 1 85 ? 1.261 -8.790 -16.968 1.00 96.56 85 GLY A N 1
ATOM 640 C CA . GLY A 1 85 ? 1.080 -10.241 -16.783 1.00 96.56 85 GLY A CA 1
ATOM 641 C C . GLY A 1 85 ? 1.757 -10.837 -15.538 1.00 96.56 85 GLY A C 1
ATOM 642 O O . GLY A 1 85 ? 1.758 -12.057 -15.349 1.00 96.56 85 GLY A O 1
ATOM 643 N N . ASN A 1 86 ? 2.359 -10.002 -14.688 1.00 97.94 86 ASN A N 1
ATOM 644 C CA . ASN A 1 86 ? 3.233 -10.410 -13.591 1.00 97.94 86 ASN A CA 1
ATOM 645 C C . ASN A 1 86 ? 2.764 -9.884 -12.231 1.00 97.94 86 ASN A C 1
ATOM 647 O O . ASN A 1 86 ? 2.114 -8.843 -12.137 1.00 97.94 86 ASN A O 1
ATOM 651 N N . VAL A 1 87 ? 3.148 -10.600 -11.172 1.00 98.25 87 VAL A N 1
ATOM 652 C CA . VAL A 1 87 ? 3.073 -10.120 -9.787 1.00 98.25 87 VAL A CA 1
ATOM 653 C C . VAL A 1 87 ? 4.472 -9.713 -9.351 1.00 98.25 87 VAL A C 1
ATOM 655 O O . VAL A 1 87 ? 5.396 -10.527 -9.411 1.00 98.25 87 VAL A O 1
ATOM 658 N N . TRP A 1 88 ? 4.612 -8.483 -8.874 1.00 98.25 88 TRP A N 1
ATOM 659 C CA . TRP A 1 88 ? 5.827 -7.955 -8.258 1.00 98.25 88 TRP A CA 1
ATOM 660 C C . TRP A 1 88 ? 5.566 -7.668 -6.786 1.00 98.25 88 TRP A C 1
ATOM 662 O O . TRP A 1 88 ? 4.442 -7.311 -6.432 1.00 98.25 88 TRP A O 1
ATOM 672 N N . GLN A 1 89 ? 6.568 -7.851 -5.932 1.00 98.12 89 GLN A N 1
ATOM 673 C CA . GLN A 1 89 ? 6.446 -7.687 -4.485 1.00 98.12 89 GLN A CA 1
ATOM 674 C C . GLN A 1 89 ? 7.656 -6.956 -3.912 1.00 98.12 89 GLN A C 1
ATOM 676 O O . GLN A 1 89 ? 8.780 -7.169 -4.366 1.00 98.12 89 GLN A O 1
ATOM 681 N N . GLN A 1 90 ? 7.397 -6.098 -2.928 1.00 97.81 90 GLN A N 1
ATOM 682 C CA . GLN A 1 90 ? 8.405 -5.425 -2.114 1.00 97.81 90 GLN A CA 1
ATOM 683 C C . GLN A 1 90 ? 7.841 -5.243 -0.699 1.00 97.81 90 GLN A C 1
ATOM 685 O O . GLN A 1 90 ? 6.635 -5.067 -0.522 1.00 97.81 90 GLN A O 1
ATOM 690 N N . GLU A 1 91 ? 8.700 -5.316 0.303 1.00 97.94 91 GLU A N 1
ATOM 691 C CA . GLU A 1 91 ? 8.354 -5.243 1.720 1.00 97.94 91 GLU A CA 1
ATOM 692 C C . GLU A 1 91 ? 9.056 -4.046 2.364 1.00 97.94 91 GLU A C 1
ATOM 694 O O . GLU A 1 91 ? 10.142 -3.643 1.941 1.00 97.94 91 GLU A O 1
ATOM 699 N N . TYR A 1 92 ? 8.421 -3.470 3.383 1.00 96.44 92 TYR A N 1
ATOM 700 C CA . TYR A 1 92 ? 8.892 -2.288 4.090 1.00 96.44 92 TYR A CA 1
ATOM 701 C C . TYR A 1 92 ? 8.705 -2.433 5.598 1.00 96.44 92 TYR A C 1
ATOM 703 O O . TYR A 1 92 ? 7.744 -3.047 6.073 1.00 96.44 92 TYR A O 1
ATOM 711 N N . ARG A 1 93 ? 9.601 -1.798 6.356 1.00 95.62 93 ARG A N 1
ATOM 712 C CA . ARG A 1 93 ? 9.528 -1.654 7.812 1.00 95.62 93 ARG A CA 1
ATOM 713 C C . ARG A 1 93 ? 9.881 -0.219 8.197 1.00 95.62 93 ARG A C 1
ATOM 715 O O . ARG A 1 93 ? 10.945 0.259 7.809 1.00 95.62 93 ARG A O 1
ATOM 722 N N . ALA A 1 94 ? 9.003 0.452 8.946 1.00 90.88 94 ALA A N 1
ATOM 723 C CA . ALA A 1 94 ? 9.160 1.853 9.358 1.00 90.88 94 ALA A CA 1
ATOM 724 C C . ALA A 1 94 ? 9.623 2.764 8.196 1.00 90.88 94 ALA A C 1
ATOM 726 O O . ALA A 1 94 ? 10.702 3.359 8.239 1.00 90.88 94 ALA A O 1
ATOM 727 N N . GLY A 1 95 ? 8.862 2.782 7.095 1.00 87.81 95 GLY A N 1
ATOM 728 C CA . GLY A 1 95 ? 9.165 3.554 5.882 1.00 87.81 95 GLY A CA 1
ATOM 729 C C . GLY A 1 95 ? 10.278 3.014 4.965 1.00 87.81 95 GLY A C 1
ATOM 730 O O . GLY A 1 95 ? 10.372 3.449 3.816 1.00 87.81 95 GLY A O 1
ATOM 731 N N . ASN A 1 96 ? 11.116 2.075 5.413 1.00 92.50 96 ASN A N 1
ATOM 732 C CA . ASN A 1 96 ? 12.318 1.641 4.688 1.00 92.50 96 ASN A CA 1
ATOM 733 C C . ASN A 1 96 ? 12.122 0.276 4.001 1.00 92.50 96 ASN A C 1
ATOM 735 O O . ASN A 1 96 ? 11.569 -0.624 4.636 1.00 92.50 96 ASN A O 1
ATOM 739 N N . PRO A 1 97 ? 12.578 0.081 2.746 1.00 95.19 97 PRO A N 1
ATOM 740 C CA . PRO A 1 97 ? 12.468 -1.204 2.056 1.00 95.19 97 PRO A CA 1
ATOM 741 C C . PRO A 1 97 ? 13.344 -2.271 2.727 1.00 95.19 97 PRO A C 1
ATOM 743 O O . PRO A 1 97 ? 14.496 -2.012 3.078 1.00 95.19 97 PRO A O 1
ATOM 746 N N . THR A 1 98 ? 12.816 -3.486 2.881 1.00 97.31 98 THR A N 1
ATOM 747 C CA . THR A 1 98 ? 13.539 -4.643 3.444 1.00 97.31 98 THR A CA 1
ATOM 748 C C . THR A 1 98 ? 14.063 -5.605 2.376 1.00 97.31 98 THR A C 1
ATOM 750 O O . THR A 1 98 ? 14.888 -6.466 2.678 1.00 97.31 98 THR A O 1
ATOM 753 N N . ASN A 1 99 ? 13.622 -5.452 1.125 1.00 95.50 99 ASN A N 1
ATOM 754 C CA . ASN A 1 99 ? 14.103 -6.169 -0.055 1.00 95.50 99 ASN A CA 1
ATOM 755 C C . ASN A 1 99 ? 14.023 -5.282 -1.316 1.00 95.50 99 ASN A C 1
ATOM 757 O O . ASN A 1 99 ? 13.408 -4.213 -1.310 1.00 95.50 99 ASN A O 1
ATOM 761 N N . GLU A 1 100 ? 14.643 -5.726 -2.413 1.00 95.38 100 GLU A N 1
ATOM 762 C CA . GLU A 1 100 ? 14.398 -5.147 -3.740 1.00 95.38 100 GLU A CA 1
ATOM 763 C C . GLU A 1 100 ? 13.034 -5.590 -4.293 1.00 95.38 100 GLU A C 1
ATOM 765 O O . GLU A 1 100 ? 12.563 -6.691 -4.001 1.00 95.38 100 GLU A O 1
ATOM 770 N N . LEU A 1 101 ? 12.437 -4.769 -5.165 1.00 97.06 101 LEU A N 1
ATOM 771 C CA . LEU A 1 101 ? 11.238 -5.141 -5.917 1.00 97.06 101 LEU A CA 1
ATOM 772 C C . LEU A 1 101 ? 11.503 -6.382 -6.785 1.00 97.06 101 LEU A C 1
ATOM 774 O O . LEU A 1 101 ? 12.228 -6.321 -7.780 1.00 97.06 101 LEU A O 1
ATOM 778 N N . MET A 1 102 ? 10.861 -7.498 -6.445 1.00 97.00 102 MET A N 1
ATOM 779 C CA . MET A 1 102 ? 11.080 -8.793 -7.090 1.00 97.00 102 MET A CA 1
ATOM 780 C C . MET A 1 102 ? 9.813 -9.346 -7.745 1.00 97.00 102 MET A C 1
ATOM 782 O O . MET A 1 102 ? 8.698 -9.156 -7.261 1.00 97.00 102 MET A O 1
ATOM 786 N N . ARG A 1 103 ? 9.972 -10.078 -8.853 1.00 97.50 103 ARG A N 1
ATOM 787 C CA . ARG A 1 103 ? 8.871 -10.800 -9.503 1.00 97.50 103 ARG A CA 1
ATOM 788 C C . ARG A 1 103 ? 8.524 -12.051 -8.692 1.00 97.50 103 ARG A C 1
ATOM 790 O O . ARG A 1 103 ? 9.312 -12.990 -8.645 1.00 97.50 103 ARG A O 1
ATOM 797 N N . ALA A 1 104 ? 7.329 -12.079 -8.113 1.00 96.62 104 ALA A N 1
ATOM 798 C CA . ALA A 1 104 ? 6.831 -13.170 -7.274 1.00 96.62 104 ALA A CA 1
ATOM 799 C C . ALA A 1 104 ? 5.921 -14.168 -8.019 1.00 96.62 104 ALA A C 1
ATOM 801 O O . ALA A 1 104 ? 5.591 -15.220 -7.478 1.00 96.62 104 ALA A O 1
ATOM 802 N N . GLY A 1 105 ? 5.488 -13.863 -9.248 1.00 97.19 105 GLY A N 1
ATOM 803 C CA . GLY A 1 105 ? 4.650 -14.776 -10.030 1.00 97.19 105 GLY A CA 1
ATOM 804 C C . GLY A 1 105 ? 4.054 -14.165 -11.297 1.00 97.19 105 GLY A C 1
ATOM 805 O O . GLY A 1 105 ? 4.499 -13.120 -11.777 1.00 97.19 105 GLY A O 1
ATOM 806 N N . THR A 1 106 ? 3.024 -14.823 -11.829 1.00 97.81 106 THR A N 1
ATOM 807 C CA . THR A 1 106 ? 2.196 -14.345 -12.950 1.00 97.81 1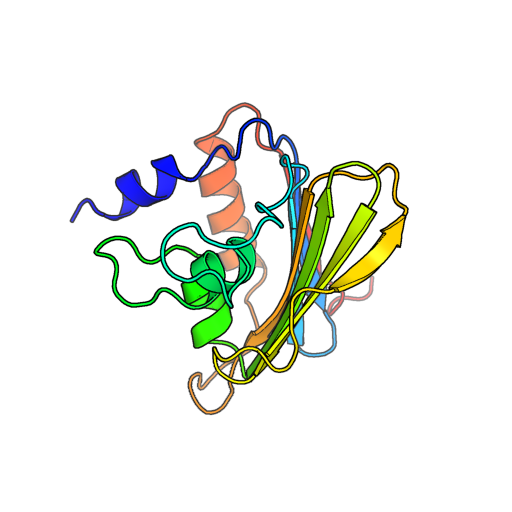06 THR A CA 1
ATOM 808 C C . THR A 1 106 ? 0.777 -14.031 -12.482 1.00 97.81 106 THR A C 1
ATOM 810 O O . THR A 1 106 ? 0.313 -14.565 -11.475 1.00 97.81 106 THR A O 1
ATOM 813 N N . SER A 1 107 ? 0.081 -13.141 -13.190 1.00 96.25 107 SER A N 1
ATOM 814 C CA . SER A 1 107 ? -1.339 -12.872 -12.957 1.00 96.25 107 SER A CA 1
ATOM 815 C C . SER A 1 107 ? -1.999 -12.242 -14.179 1.00 96.25 107 SER A C 1
ATOM 817 O O . SER A 1 107 ? -1.378 -11.455 -14.887 1.00 96.25 107 SER A O 1
ATOM 819 N N . SER A 1 108 ? -3.281 -12.541 -14.383 1.00 94.94 108 SER A N 1
ATOM 820 C CA . SER A 1 108 ? -4.167 -11.810 -15.298 1.00 94.94 108 SER A CA 1
ATOM 821 C C . SER A 1 108 ? -4.751 -10.531 -14.678 1.00 94.94 108 SER A C 1
ATOM 823 O O . SER A 1 108 ? -5.384 -9.743 -15.381 1.00 94.94 108 SER A O 1
ATOM 825 N N . ARG A 1 109 ? -4.555 -10.310 -13.369 1.00 93.44 109 ARG A N 1
ATOM 826 C CA . ARG A 1 109 ? -4.943 -9.067 -12.689 1.00 93.44 109 ARG A CA 1
ATOM 827 C C . ARG A 1 109 ? -4.039 -7.911 -13.119 1.00 93.44 109 ARG A C 1
ATOM 829 O O . ARG A 1 109 ? -2.882 -8.105 -13.486 1.00 93.44 109 ARG A O 1
ATOM 836 N N . HIS A 1 110 ? -4.569 -6.706 -12.982 1.00 92.88 110 HIS A N 1
ATOM 837 C CA . HIS A 1 110 ? -3.836 -5.445 -13.014 1.00 92.88 110 HIS A CA 1
ATOM 838 C C . HIS A 1 110 ? -4.174 -4.659 -11.741 1.00 92.88 110 HIS A C 1
ATOM 840 O O . HIS A 1 110 ? -5.217 -4.910 -11.132 1.00 92.88 110 HIS A O 1
ATOM 846 N N . GLY A 1 111 ? -3.270 -3.784 -11.296 1.00 92.81 111 GLY A N 1
ATOM 847 C CA . GLY A 1 111 ? -3.495 -2.952 -10.117 1.00 92.81 111 GLY A CA 1
ATOM 848 C C . GLY A 1 111 ? -2.329 -2.880 -9.141 1.00 92.81 111 GLY A C 1
ATOM 849 O O . GLY A 1 111 ? -1.263 -3.461 -9.353 1.00 92.81 111 GLY A O 1
ATOM 850 N N . THR A 1 112 ? -2.564 -2.188 -8.032 1.00 93.12 112 THR A N 1
ATOM 851 C CA . THR A 1 112 ? -1.639 -2.115 -6.894 1.00 93.12 112 THR A CA 1
ATOM 852 C C . THR A 1 112 ? -2.389 -2.502 -5.629 1.00 93.12 112 THR A C 1
ATOM 854 O O . THR A 1 112 ? -3.488 -2.007 -5.388 1.00 93.12 112 THR A O 1
ATOM 857 N N . GLN A 1 113 ? -1.786 -3.365 -4.818 1.00 94.62 113 GLN A N 1
ATOM 858 C CA . GLN A 1 113 ? -2.209 -3.677 -3.460 1.00 94.62 113 GLN A CA 1
ATOM 859 C C . GLN A 1 113 ? -1.126 -3.208 -2.486 1.00 94.62 113 GLN A C 1
ATOM 861 O O . GLN A 1 113 ? 0.043 -3.554 -2.654 1.00 94.62 113 GLN A O 1
ATOM 866 N N . ILE A 1 114 ? -1.523 -2.481 -1.450 1.00 93.19 114 ILE A N 1
ATOM 867 C CA . ILE A 1 114 ? -0.737 -2.318 -0.227 1.00 93.19 114 ILE A CA 1
ATOM 868 C C . ILE A 1 114 ? -1.462 -3.028 0.913 1.00 93.19 114 ILE A C 1
ATOM 870 O O . ILE A 1 114 ? -2.689 -3.032 0.967 1.00 93.19 114 ILE A O 1
ATOM 874 N N . HIS A 1 115 ? -0.707 -3.646 1.807 1.00 95.31 115 HIS A N 1
ATOM 875 C CA . HIS A 1 115 ? -1.202 -4.206 3.060 1.00 95.31 115 HIS A CA 1
ATOM 876 C C . HIS A 1 115 ? -0.273 -3.727 4.168 1.00 95.31 115 HIS A C 1
ATOM 878 O O . HIS A 1 115 ? 0.933 -3.936 4.055 1.00 95.31 115 HIS A O 1
ATOM 884 N N . PHE A 1 116 ? -0.792 -3.055 5.190 1.00 92.38 116 PHE A N 1
ATOM 885 C CA . PHE A 1 116 ? 0.040 -2.374 6.179 1.00 92.38 116 PHE A CA 1
ATOM 886 C C . PHE A 1 116 ? -0.536 -2.432 7.593 1.00 92.38 116 PHE A C 1
ATOM 888 O O . PHE A 1 116 ? -1.740 -2.591 7.783 1.00 92.38 116 PHE A O 1
ATOM 895 N N . LEU A 1 117 ? 0.346 -2.272 8.578 1.00 91.88 117 LEU A N 1
ATOM 896 C CA . LEU A 1 117 ? 0.014 -2.159 9.996 1.00 91.88 117 LEU A CA 1
ATOM 897 C C . LEU A 1 117 ? 0.579 -0.837 10.527 1.00 91.88 117 LEU A C 1
ATOM 899 O O . LEU A 1 117 ? 1.782 -0.594 10.400 1.00 91.88 117 LEU A O 1
ATOM 903 N N . LEU A 1 118 ? -0.279 0.008 11.107 1.00 89.12 118 LEU A N 1
ATOM 904 C CA . LEU A 1 118 ? 0.125 1.293 11.693 1.00 89.12 118 LEU A CA 1
ATOM 905 C C . LEU A 1 118 ? 1.146 1.103 12.821 1.00 89.12 118 LEU A C 1
ATOM 907 O O . LEU A 1 118 ? 1.088 0.122 13.559 1.00 89.12 118 LEU A O 1
ATOM 911 N N . ASP A 1 119 ? 2.072 2.052 12.973 1.00 89.12 119 ASP A N 1
ATOM 912 C CA . ASP A 1 119 ? 3.089 1.976 14.024 1.00 89.12 119 ASP A CA 1
ATOM 913 C C . ASP A 1 119 ? 2.532 2.396 15.407 1.00 89.12 119 ASP A C 1
ATOM 915 O O . ASP A 1 119 ? 2.179 3.567 15.591 1.00 89.12 119 ASP A O 1
ATOM 919 N N . PRO A 1 120 ? 2.475 1.495 16.412 1.00 89.12 120 PRO A N 1
ATOM 920 C CA . PRO A 1 120 ? 1.998 1.830 17.757 1.00 89.12 120 PRO A CA 1
ATOM 921 C C . PRO A 1 120 ? 2.960 2.745 18.538 1.00 89.12 120 PRO A C 1
ATOM 923 O O . PRO A 1 120 ? 2.596 3.268 19.588 1.00 89.12 120 PRO A O 1
ATOM 926 N N . GLY A 1 121 ? 4.187 2.958 18.050 1.00 89.31 121 GLY A N 1
ATOM 927 C CA . GLY A 1 121 ? 5.093 3.998 18.538 1.00 89.31 121 GLY A CA 1
ATOM 928 C C . GLY A 1 121 ? 4.764 5.398 18.005 1.00 89.31 121 GLY A C 1
ATOM 929 O O . GLY A 1 121 ? 5.232 6.383 18.573 1.00 89.31 121 GLY A O 1
ATOM 930 N N . ILE A 1 122 ? 3.957 5.497 16.940 1.00 86.19 122 ILE A N 1
ATOM 931 C CA . ILE A 1 122 ? 3.489 6.761 16.347 1.00 86.19 122 ILE A CA 1
ATOM 932 C C . ILE A 1 122 ? 2.052 7.076 16.791 1.00 86.19 122 ILE A C 1
ATOM 934 O O . ILE A 1 122 ? 1.744 8.230 17.091 1.00 86.19 122 ILE A O 1
ATOM 938 N N . PHE A 1 123 ? 1.175 6.069 16.860 1.00 82.25 123 PHE A N 1
ATOM 939 C CA . PHE A 1 123 ? -0.246 6.246 17.175 1.00 82.25 123 PHE A CA 1
ATOM 940 C C . PHE A 1 123 ? -0.635 5.660 18.533 1.00 82.25 123 PHE A C 1
ATOM 942 O O . PHE A 1 123 ? -0.412 4.485 18.805 1.00 82.25 123 PHE A O 1
ATOM 949 N N . SER A 1 124 ? -1.353 6.447 19.341 1.00 80.50 124 SER A N 1
ATOM 950 C CA . SER A 1 124 ? -2.008 5.968 20.569 1.00 80.50 124 SER A CA 1
ATOM 951 C C . SER A 1 124 ? -3.250 5.103 20.310 1.00 80.50 124 SER A C 1
ATOM 953 O O . SER A 1 124 ? -3.807 4.520 21.238 1.00 80.50 124 SER A O 1
ATOM 955 N N . THR A 1 125 ? -3.730 5.048 19.067 1.00 80.88 125 THR A N 1
ATOM 956 C CA . THR A 1 125 ? -4.846 4.201 18.629 1.00 80.88 125 THR A CA 1
ATOM 957 C C . THR A 1 125 ? -4.592 3.796 17.184 1.00 80.88 125 THR A C 1
ATOM 959 O O . THR A 1 125 ? -4.512 4.655 16.310 1.00 80.88 125 THR A O 1
ATOM 962 N N . THR A 1 126 ? -4.425 2.497 16.947 1.00 78.81 126 THR A N 1
ATOM 963 C CA . THR A 1 126 ? -4.131 1.915 15.627 1.00 78.81 126 THR A CA 1
ATOM 964 C C . THR A 1 126 ? -5.358 1.284 14.962 1.00 78.81 126 THR A C 1
ATOM 966 O O . THR A 1 126 ? -5.290 0.898 13.799 1.00 78.81 126 THR A O 1
ATOM 969 N N . GLU A 1 127 ? -6.486 1.190 15.672 1.00 81.00 127 GLU A N 1
ATOM 970 C CA . GLU A 1 127 ? -7.747 0.691 15.125 1.00 81.00 127 GLU A CA 1
ATOM 971 C C . GLU A 1 127 ? -8.489 1.774 14.334 1.00 81.00 127 GLU A C 1
ATOM 973 O O . GLU A 1 127 ? -8.647 2.909 14.785 1.00 81.00 127 GLU A O 1
ATOM 978 N N . PHE A 1 128 ? -8.996 1.402 13.158 1.00 81.44 128 PHE A N 1
ATOM 979 C CA . PHE A 1 128 ? -9.783 2.289 12.305 1.00 81.44 128 PHE A CA 1
ATOM 980 C C . PHE A 1 128 ? -11.268 2.245 12.685 1.00 81.44 128 PHE A C 1
ATOM 982 O O . PHE A 1 128 ? -11.867 1.168 12.745 1.00 81.44 128 PHE A O 1
ATOM 989 N N . ASP A 1 129 ? -11.887 3.408 12.884 1.00 86.62 129 ASP A N 1
ATOM 990 C CA . ASP A 1 129 ? -13.341 3.512 13.032 1.00 86.62 129 ASP A CA 1
ATOM 991 C C . ASP A 1 129 ? -14.038 3.311 11.676 1.00 86.62 129 ASP A C 1
ATOM 993 O O . ASP A 1 129 ? 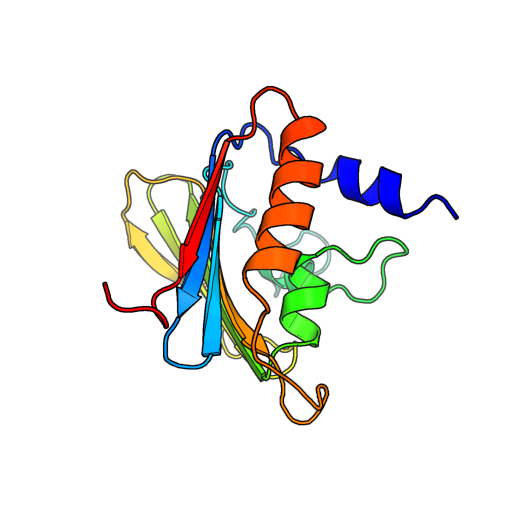-13.787 4.051 10.717 1.00 86.62 129 ASP A O 1
ATOM 997 N N . PHE A 1 130 ? -14.919 2.311 11.595 1.00 87.31 130 PHE A N 1
ATOM 998 C CA . PHE A 1 130 ? -15.588 1.935 10.349 1.00 87.31 130 PHE A CA 1
ATOM 999 C C . PHE A 1 130 ? -16.500 3.052 9.830 1.00 87.31 130 PHE A C 1
ATOM 1001 O O . PHE A 1 130 ? -16.481 3.353 8.636 1.00 87.31 130 PHE A O 1
ATOM 1008 N N . ASP A 1 131 ? -17.271 3.703 10.705 1.00 87.31 131 ASP A N 1
ATOM 1009 C CA . ASP A 1 131 ? -18.249 4.716 10.298 1.00 87.31 131 ASP A CA 1
ATOM 1010 C C . ASP A 1 131 ? -17.585 6.012 9.820 1.00 87.31 131 ASP A C 1
ATOM 1012 O O . ASP A 1 131 ? -18.051 6.646 8.869 1.00 87.31 131 ASP A O 1
ATOM 1016 N N . SER A 1 132 ? -16.476 6.424 10.434 1.00 84.94 132 SER A N 1
ATOM 1017 C CA . SER A 1 132 ? -15.666 7.545 9.944 1.00 84.94 132 SER A CA 1
ATOM 1018 C C . SER A 1 132 ? -15.019 7.217 8.601 1.00 84.94 132 SER A C 1
ATOM 1020 O O . SER A 1 132 ? -15.228 7.960 7.641 1.00 84.94 132 SER A O 1
ATOM 1022 N N . LEU A 1 133 ? -14.357 6.061 8.473 1.00 83.50 133 LEU A N 1
ATOM 1023 C CA . LEU A 1 133 ? -13.740 5.656 7.209 1.00 83.50 133 LEU A CA 1
ATOM 1024 C C . LEU A 1 133 ? -14.779 5.491 6.083 1.00 83.50 133 LEU A C 1
ATOM 1026 O O . LEU A 1 133 ? -14.556 5.930 4.958 1.00 83.50 133 LEU A O 1
ATOM 1030 N N . SER A 1 134 ? -15.952 4.928 6.381 1.00 84.81 134 SER A N 1
ATOM 1031 C CA . SER A 1 134 ? -17.073 4.796 5.441 1.00 84.81 134 SER A CA 1
ATOM 1032 C C . SER A 1 134 ? -17.577 6.160 4.955 1.00 84.81 134 SER A C 1
ATOM 1034 O O . SER A 1 134 ? -17.827 6.333 3.760 1.00 84.81 134 SER A O 1
ATOM 1036 N N . ARG A 1 135 ? -17.685 7.163 5.841 1.00 87.19 135 ARG A N 1
ATOM 1037 C CA . ARG A 1 135 ? -18.066 8.540 5.469 1.00 87.19 135 ARG A CA 1
ATOM 1038 C C . ARG A 1 135 ? -17.017 9.214 4.585 1.00 87.19 135 ARG A C 1
ATOM 1040 O O . ARG A 1 135 ? -17.386 9.821 3.574 1.00 87.19 135 ARG A O 1
ATOM 1047 N N . ASP A 1 136 ? -15.737 9.062 4.905 1.00 81.94 136 ASP A N 1
ATOM 1048 C CA . ASP A 1 136 ? -14.644 9.646 4.122 1.00 81.94 136 ASP A CA 1
ATOM 1049 C C . ASP A 1 136 ? -14.538 9.001 2.733 1.00 81.94 136 ASP A C 1
ATOM 1051 O O . ASP A 1 136 ? -14.494 9.705 1.722 1.00 81.94 136 ASP A O 1
ATOM 1055 N N . LEU A 1 137 ? -14.619 7.668 2.646 1.00 82.06 137 LEU A N 1
ATOM 1056 C CA . LEU A 1 137 ? -14.607 6.942 1.371 1.00 82.06 137 LEU A CA 1
ATOM 1057 C C . LEU A 1 137 ? -15.837 7.264 0.503 1.00 82.06 137 LEU A C 1
ATOM 1059 O O . LEU A 1 137 ? -15.699 7.437 -0.707 1.00 82.06 137 LEU A O 1
ATOM 1063 N N . ARG A 1 138 ? -17.031 7.435 1.089 1.00 84.44 138 ARG A N 1
ATOM 1064 C CA . ARG A 1 138 ? -18.221 7.922 0.354 1.00 84.44 138 ARG A CA 1
ATOM 1065 C C . ARG A 1 138 ? -18.027 9.346 -0.175 1.00 84.44 138 ARG A C 1
ATOM 1067 O O . ARG A 1 138 ? -18.455 9.645 -1.288 1.00 84.44 138 ARG A O 1
ATOM 1074 N N . THR A 1 139 ? -17.361 10.204 0.597 1.00 83.38 139 THR A N 1
ATOM 1075 C CA . THR A 1 139 ? -17.029 11.587 0.213 1.00 83.38 139 THR A CA 1
ATOM 1076 C C . THR A 1 139 ? -15.945 11.650 -0.868 1.00 83.38 139 THR A C 1
ATOM 1078 O O . THR A 1 139 ? -15.919 12.592 -1.660 1.00 83.38 139 THR A O 1
ATOM 1081 N N . LEU A 1 140 ? -15.061 10.652 -0.937 1.00 80.00 140 LEU A N 1
ATOM 1082 C CA . LEU A 1 140 ? -14.125 10.479 -2.046 1.00 80.00 140 LEU A CA 1
ATOM 1083 C C . LEU A 1 140 ? -14.856 9.987 -3.304 1.00 80.00 140 LEU A C 1
ATOM 1085 O O . LEU A 1 140 ? -14.756 10.620 -4.351 1.00 80.00 140 LEU A O 1
ATOM 1089 N N . ALA A 1 141 ? -15.648 8.916 -3.197 1.00 81.44 141 ALA A N 1
ATOM 1090 C CA . ALA A 1 141 ? -16.392 8.347 -4.323 1.00 81.44 141 ALA A CA 1
ATOM 1091 C C . ALA A 1 141 ? -17.332 9.368 -4.996 1.00 81.44 141 ALA A C 1
ATOM 1093 O O . ALA A 1 141 ? -17.402 9.425 -6.221 1.00 81.44 141 ALA A O 1
ATOM 1094 N N . SER A 1 142 ? -17.996 10.242 -4.229 1.00 82.06 142 SER A N 1
ATOM 1095 C CA . SER A 1 142 ? -18.890 11.269 -4.791 1.00 82.06 142 SER A CA 1
ATOM 1096 C C . SER A 1 142 ? -18.184 12.334 -5.646 1.00 82.06 142 SER A C 1
ATOM 1098 O O . SER A 1 142 ? -18.841 12.989 -6.455 1.00 82.06 142 SER A O 1
ATOM 1100 N N . LYS A 1 143 ? -16.858 12.491 -5.519 1.00 82.62 143 LYS A N 1
ATOM 1101 C CA . LYS A 1 143 ? -16.041 13.396 -6.351 1.00 82.62 143 LYS A CA 1
ATOM 1102 C C . LYS A 1 143 ? -15.592 12.761 -7.670 1.00 82.62 143 LYS A C 1
ATOM 1104 O O . LYS A 1 143 ? -15.185 13.480 -8.580 1.00 82.62 143 LYS A O 1
ATOM 1109 N N . HIS A 1 144 ? -15.676 11.436 -7.796 1.00 81.19 144 HIS A N 1
ATOM 1110 C CA . HIS A 1 144 ? -15.152 10.681 -8.932 1.00 81.19 144 HIS A CA 1
ATOM 1111 C C . HIS A 1 144 ? -16.236 9.749 -9.484 1.00 81.19 144 HIS A C 1
ATOM 1113 O O . HIS A 1 144 ? -16.370 8.612 -9.053 1.00 81.19 144 HIS A O 1
ATOM 1119 N N . ALA A 1 145 ? -16.998 10.220 -10.478 1.00 75.81 145 ALA A N 1
ATOM 1120 C CA . ALA A 1 145 ? -18.228 9.573 -10.963 1.00 75.81 145 ALA A CA 1
ATOM 1121 C C . ALA A 1 145 ? -18.108 8.091 -11.398 1.00 75.81 145 ALA A C 1
ATOM 1123 O O . ALA A 1 145 ? -19.117 7.393 -11.441 1.00 75.81 145 ALA A O 1
ATOM 1124 N N . ASN A 1 146 ? -16.897 7.613 -11.706 1.00 82.44 146 ASN A N 1
ATOM 1125 C CA . ASN A 1 146 ? -16.624 6.228 -12.112 1.00 82.44 146 ASN A CA 1
ATOM 1126 C C . ASN A 1 146 ? -15.942 5.384 -11.013 1.00 82.44 146 ASN A C 1
ATOM 1128 O O . ASN A 1 146 ? -15.631 4.221 -11.254 1.00 82.44 146 ASN A O 1
ATOM 1132 N N . LEU A 1 147 ? -15.674 5.951 -9.831 1.00 81.94 147 LEU A N 1
ATOM 1133 C CA . LEU A 1 147 ? -14.955 5.290 -8.744 1.00 81.94 147 LEU A CA 1
ATOM 1134 C C . LEU A 1 147 ? -15.920 4.504 -7.850 1.00 81.94 147 LEU A C 1
ATOM 1136 O O . LEU A 1 147 ? -16.706 5.070 -7.094 1.00 81.94 147 LEU A O 1
ATOM 1140 N N . THR A 1 148 ? -15.814 3.180 -7.891 1.00 87.69 148 THR A N 1
ATOM 1141 C CA . THR A 1 148 ? -16.482 2.284 -6.942 1.00 87.69 148 THR A CA 1
ATOM 1142 C C . THR A 1 148 ? -15.529 1.967 -5.796 1.00 87.69 148 THR A C 1
ATOM 1144 O O . THR A 1 148 ? -14.428 1.479 -6.038 1.00 87.69 148 THR A O 1
ATOM 1147 N N . ILE A 1 149 ? -15.950 2.185 -4.549 1.00 86.06 149 ILE A N 1
ATOM 1148 C CA . ILE A 1 149 ? -15.176 1.787 -3.367 1.00 86.06 149 ILE A CA 1
ATOM 1149 C C . ILE A 1 149 ? -15.951 0.726 -2.587 1.00 86.06 149 ILE A C 1
ATOM 1151 O O . ILE A 1 149 ? -17.091 0.958 -2.184 1.00 86.06 149 ILE A O 1
ATOM 1155 N N . LYS A 1 150 ? -15.324 -0.429 -2.356 1.00 91.56 150 LYS A N 1
ATOM 1156 C CA . LYS A 1 150 ? -15.808 -1.468 -1.442 1.00 91.56 150 LYS A CA 1
ATOM 1157 C C . LYS A 1 150 ? -15.000 -1.391 -0.149 1.00 91.56 150 LYS A C 1
ATOM 1159 O O . LYS A 1 150 ? -13.797 -1.624 -0.179 1.00 91.56 150 LYS A O 1
ATOM 1164 N N . LEU A 1 151 ? -15.661 -1.110 0.971 1.00 90.25 151 LEU A N 1
ATOM 1165 C CA . LEU A 1 151 ? -15.097 -1.273 2.313 1.00 90.25 151 LEU A CA 1
ATOM 1166 C C . LEU A 1 151 ? -15.594 -2.604 2.893 1.00 90.25 151 LEU A C 1
ATOM 1168 O O . LEU A 1 151 ? -16.773 -2.926 2.766 1.00 90.25 151 LEU A O 1
ATOM 1172 N N . THR A 1 152 ? -14.697 -3.394 3.474 1.00 93.88 152 THR A N 1
ATOM 1173 C CA . THR A 1 152 ? -14.985 -4.659 4.171 1.00 93.88 152 THR A CA 1
ATOM 1174 C C . THR A 1 152 ? -14.341 -4.607 5.551 1.00 93.88 152 THR A C 1
ATOM 1176 O O . THR A 1 152 ? -13.219 -4.122 5.676 1.00 93.88 152 THR A O 1
ATOM 1179 N N . ASP A 1 153 ? -15.040 -5.098 6.569 1.00 93.44 153 ASP A N 1
ATOM 1180 C CA . ASP A 1 153 ? -14.525 -5.205 7.933 1.00 93.44 153 ASP A CA 1
ATOM 1181 C C . ASP A 1 153 ? -14.582 -6.669 8.370 1.00 93.44 153 ASP A C 1
ATOM 1183 O O . ASP A 1 153 ? -15.655 -7.266 8.420 1.00 93.44 153 ASP A O 1
ATOM 1187 N N . GLU A 1 154 ? -13.418 -7.262 8.618 1.00 94.00 154 GLU A N 1
ATOM 1188 C CA . GLU A 1 154 ? -13.267 -8.653 9.056 1.00 94.00 154 GLU A CA 1
ATOM 1189 C C . GLU A 1 154 ? -13.177 -8.759 10.591 1.00 94.00 154 GLU A C 1
ATOM 1191 O O . GLU A 1 154 ? -13.018 -9.853 11.136 1.00 94.00 154 GLU A O 1
ATOM 1196 N N . ARG A 1 155 ? -13.264 -7.635 11.319 1.00 88.06 155 ARG A N 1
ATOM 1197 C CA . ARG A 1 155 ? -13.356 -7.625 12.791 1.00 88.06 155 ARG A CA 1
ATOM 1198 C C . ARG A 1 155 ? -14.766 -7.993 13.254 1.00 88.06 155 ARG A C 1
ATOM 1200 O O . ARG A 1 155 ? -14.931 -8.623 14.295 1.00 88.06 155 ARG A O 1
ATOM 1207 N N . THR A 1 156 ? -15.776 -7.622 12.470 1.00 77.19 156 THR A N 1
ATOM 1208 C CA . THR A 1 156 ? -17.182 -7.975 12.688 1.00 77.19 156 THR A CA 1
ATOM 1209 C C . THR A 1 156 ? -17.515 -9.286 11.984 1.00 77.19 156 THR A C 1
ATOM 1211 O O . THR A 1 156 ? -17.541 -9.348 10.756 1.00 77.19 156 THR A O 1
ATOM 1214 N N . THR A 1 157 ? -17.787 -10.327 12.768 1.00 55.00 157 THR A N 1
ATOM 1215 C CA . THR A 1 157 ? -18.426 -11.559 12.290 1.00 55.00 157 THR A CA 1
ATOM 12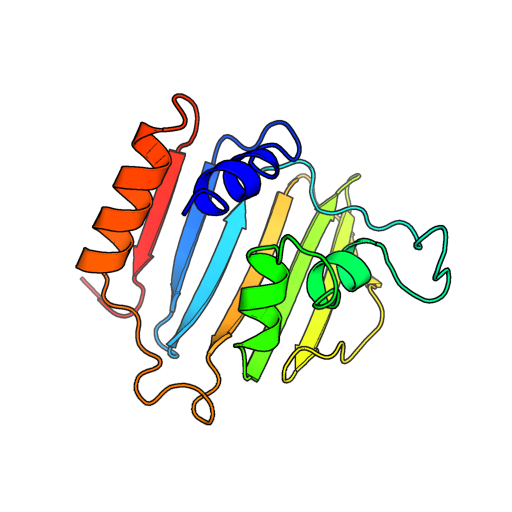16 C C . THR A 1 157 ? -19.933 -11.454 12.513 1.00 55.00 157 THR A C 1
ATOM 1218 O O . THR A 1 157 ? -20.372 -11.423 13.662 1.00 55.00 157 THR A O 1
ATOM 1221 N N . ASP A 1 158 ? -20.687 -11.392 11.413 1.00 40.16 158 ASP A N 1
ATOM 1222 C CA . ASP A 1 158 ? -22.123 -11.718 11.361 1.00 40.16 158 ASP A CA 1
ATOM 1223 C C . ASP A 1 158 ? -22.307 -13.238 11.155 1.00 40.16 158 ASP A C 1
ATOM 1225 O O . ASP A 1 158 ? -21.543 -13.816 10.341 1.00 40.16 158 ASP A O 1
#

pLDDT: mean 82.29, std 17.55, range [25.28, 98.25]

Radius of gyration: 15.72 Å; Cα contacts (8 Å, |Δi|>4): 314; chains: 1; bounding box: 42×40×38 Å